Protein AF-A0A4Y2QJG9-F1 (afdb_monomer_lite)

Radius of gyration: 10.57 Å; chains: 1; bounding box: 27×21×28 Å

pLDDT: mean 86.43, std 9.54, range [47.44, 93.12]

Sequence (55 aa):
MPGGKCVFNPLWLNKQNYKTWLSSTNDKHKAKCSLCNKEIDIGRMGEY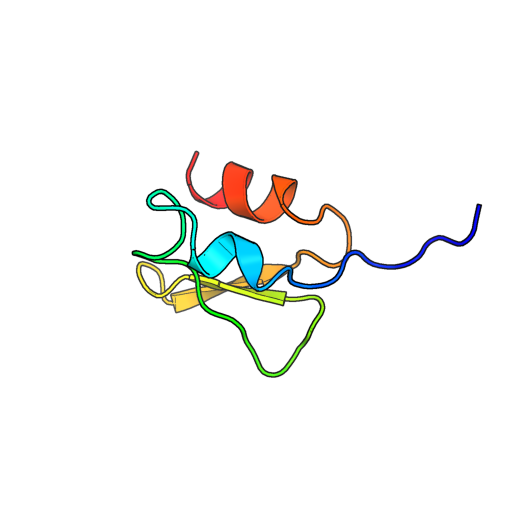AVKAHMQ

Organism: Araneus ventricosus (NCBI:txid182803)

Structure (mmCIF, N/CA/C/O backbone):
data_AF-A0A4Y2QJG9-F1
#
_entry.id   AF-A0A4Y2QJG9-F1
#
loop_
_atom_site.group_PDB
_atom_site.id
_atom_site.type_symbol
_atom_site.label_atom_id
_atom_site.label_alt_id
_atom_site.label_comp_id
_atom_site.label_asym_id
_atom_site.label_entity_id
_atom_site.label_seq_id
_atom_site.pdbx_PDB_ins_code
_atom_site.Cartn_x
_atom_site.Cartn_y
_atom_site.Cartn_z
_atom_site.occupancy
_atom_site.B_iso_or_equiv
_atom_site.auth_seq_id
_atom_site.auth_comp_id
_atom_site.auth_asym_id
_atom_site.auth_atom_id
_atom_site.pdbx_PDB_model_num
ATOM 1 N N . MET A 1 1 ? 14.472 -12.542 -19.665 1.00 47.44 1 MET A N 1
ATOM 2 C CA . MET A 1 1 ? 14.543 -11.222 -18.994 1.00 47.44 1 MET A CA 1
ATOM 3 C C . MET A 1 1 ? 14.604 -11.500 -17.506 1.00 47.44 1 MET A C 1
ATOM 5 O O . MET A 1 1 ? 13.843 -12.369 -17.090 1.00 47.44 1 MET A O 1
ATOM 9 N N . PRO A 1 2 ? 15.545 -10.929 -16.736 1.00 49.78 2 PRO A N 1
ATOM 10 C CA . PRO A 1 2 ? 15.761 -11.377 -15.366 1.00 49.78 2 PRO A CA 1
ATOM 11 C C . PRO A 1 2 ? 14.454 -11.188 -14.596 1.00 49.78 2 PRO A C 1
ATOM 13 O O . PRO A 1 2 ? 13.938 -10.076 -14.520 1.00 49.78 2 PRO A O 1
ATOM 16 N N . GLY A 1 3 ? 13.885 -12.297 -14.116 1.00 57.53 3 GLY A N 1
ATOM 17 C CA . GLY A 1 3 ? 12.632 -12.350 -13.366 1.00 57.53 3 GLY A CA 1
ATOM 18 C C . GLY A 1 3 ? 12.813 -11.748 -11.978 1.00 57.53 3 GLY A C 1
ATOM 19 O O . GLY A 1 3 ? 12.748 -12.452 -10.973 1.00 57.53 3 GLY A O 1
ATOM 20 N N . GLY A 1 4 ? 13.128 -10.455 -11.935 1.00 68.25 4 GLY A N 1
ATOM 21 C CA . GLY A 1 4 ? 13.265 -9.695 -10.710 1.00 68.25 4 GLY A CA 1
ATOM 22 C C . GLY A 1 4 ? 11.902 -9.593 -10.051 1.00 68.25 4 GLY A C 1
ATOM 23 O O . GLY A 1 4 ? 10.967 -9.049 -10.636 1.00 68.25 4 GLY A O 1
ATOM 24 N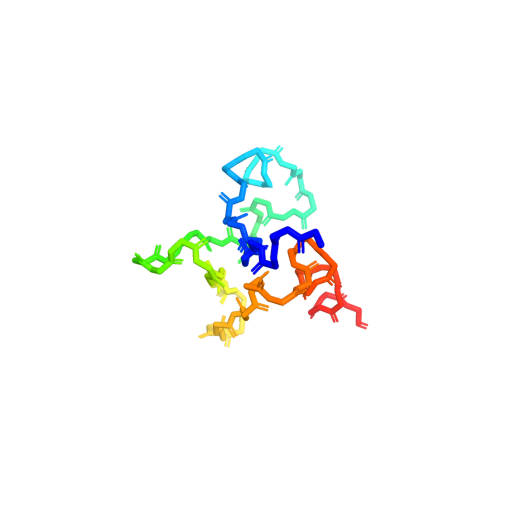 N . LYS A 1 5 ? 11.793 -10.142 -8.840 1.00 79.00 5 LYS A N 1
ATOM 25 C CA . LYS A 1 5 ? 10.609 -9.969 -8.002 1.00 79.00 5 LYS A CA 1
ATOM 26 C C . LYS A 1 5 ? 10.342 -8.473 -7.839 1.00 79.00 5 LYS A C 1
ATOM 28 O O . LYS A 1 5 ? 11.278 -7.708 -7.597 1.00 79.00 5 LYS A O 1
ATOM 33 N N . CYS A 1 6 ? 9.090 -8.047 -7.972 1.00 87.44 6 CYS A N 1
ATOM 34 C CA . CYS A 1 6 ? 8.759 -6.647 -7.755 1.00 87.44 6 CYS A CA 1
ATOM 35 C C . CYS A 1 6 ? 8.983 -6.291 -6.283 1.00 87.44 6 CYS A C 1
ATOM 37 O O . CYS A 1 6 ? 8.659 -7.060 -5.377 1.00 87.44 6 CYS A O 1
ATOM 39 N N . VAL A 1 7 ? 9.546 -5.111 -6.057 1.00 89.12 7 VAL A N 1
ATOM 40 C CA . VAL A 1 7 ? 9.820 -4.592 -4.719 1.00 89.12 7 VAL A CA 1
ATOM 41 C C . VAL A 1 7 ? 8.798 -3.533 -4.334 1.00 89.12 7 VAL A C 1
ATOM 43 O O . VAL A 1 7 ? 8.191 -2.886 -5.189 1.00 89.12 7 VAL A O 1
ATOM 46 N N . PHE A 1 8 ? 8.619 -3.361 -3.031 1.00 89.31 8 PHE A N 1
ATOM 47 C CA . PHE A 1 8 ? 7.738 -2.372 -2.446 1.00 89.31 8 PHE A CA 1
ATOM 48 C C . PHE A 1 8 ? 8.214 -0.992 -2.854 1.00 89.31 8 PHE A C 1
ATOM 50 O O . PHE A 1 8 ? 9.359 -0.616 -2.596 1.00 89.31 8 PHE A O 1
ATOM 57 N N . ASN A 1 9 ? 7.328 -0.235 -3.493 1.00 89.38 9 ASN A N 1
ATOM 58 C CA . ASN A 1 9 ? 7.631 1.130 -3.857 1.00 89.38 9 ASN A CA 1
ATOM 59 C C . ASN A 1 9 ? 7.133 2.066 -2.744 1.00 89.38 9 ASN A C 1
ATOM 61 O O . ASN A 1 9 ? 5.920 2.196 -2.571 1.00 89.38 9 ASN A O 1
ATOM 65 N N . PRO A 1 10 ? 8.021 2.760 -2.009 1.00 86.75 10 PRO A N 1
ATOM 66 C CA . PRO A 1 10 ? 7.608 3.699 -0.967 1.00 86.75 10 PRO A CA 1
ATOM 67 C C . PRO A 1 10 ? 6.734 4.842 -1.505 1.00 86.75 10 PRO A C 1
ATOM 69 O O . PRO A 1 10 ? 5.937 5.396 -0.753 1.00 86.75 10 PRO A O 1
ATOM 72 N N . LEU A 1 11 ? 6.782 5.144 -2.810 1.00 88.88 11 LEU A N 1
ATOM 73 C CA . LEU A 1 11 ? 5.866 6.099 -3.445 1.00 88.88 11 LEU A CA 1
ATOM 74 C C . LEU A 1 11 ? 4.394 5.676 -3.338 1.00 88.88 11 LEU A C 1
ATOM 76 O O . LEU A 1 11 ? 3.510 6.529 -3.408 1.00 88.88 11 LEU A O 1
ATOM 80 N N . TRP A 1 12 ? 4.104 4.388 -3.137 1.00 90.44 12 TRP A N 1
ATOM 81 C CA . TRP A 1 12 ? 2.746 3.920 -2.872 1.00 90.44 12 TRP A CA 1
ATOM 82 C C . TRP A 1 12 ? 2.190 4.505 -1.575 1.00 90.44 12 TRP A C 1
ATOM 84 O O . TRP A 1 12 ? 1.026 4.885 -1.552 1.00 90.44 12 TRP A O 1
ATOM 94 N N . LEU A 1 13 ? 3.018 4.699 -0.546 1.00 88.44 13 LEU A N 1
ATOM 95 C CA . LEU A 1 13 ? 2.603 5.326 0.715 1.00 88.44 13 LEU A CA 1
ATOM 96 C C . LEU A 1 13 ? 2.275 6.819 0.568 1.00 88.44 13 LEU A C 1
ATOM 98 O O . LEU A 1 13 ? 1.668 7.400 1.461 1.00 88.44 13 LEU A O 1
ATOM 102 N N . ASN A 1 14 ? 2.642 7.447 -0.552 1.00 88.69 14 ASN A N 1
ATOM 103 C CA . ASN A 1 14 ? 2.254 8.824 -0.860 1.00 88.69 14 ASN A CA 1
ATOM 104 C C . ASN A 1 14 ? 0.938 8.906 -1.642 1.00 88.69 14 ASN A C 1
ATOM 106 O O . ASN A 1 14 ? 0.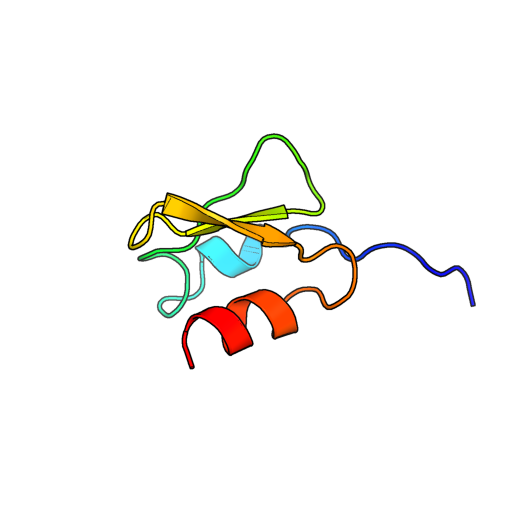342 9.979 -1.722 1.00 88.69 14 ASN A O 1
ATOM 110 N N . LYS A 1 15 ? 0.452 7.794 -2.210 1.00 88.12 15 LYS A N 1
ATOM 111 C CA . LYS A 1 15 ? -0.831 7.778 -2.916 1.00 88.12 15 LYS A CA 1
ATOM 112 C C . LYS A 1 15 ? -1.965 7.756 -1.901 1.00 88.12 15 LYS A C 1
ATOM 114 O O . LYS A 1 15 ? -2.022 6.870 -1.054 1.00 88.12 15 LYS A O 1
ATOM 119 N N . GLN A 1 16 ? -2.911 8.680 -2.031 1.00 85.88 16 GLN A N 1
ATOM 120 C CA . GLN A 1 16 ? -4.058 8.806 -1.124 1.00 85.88 16 GLN A CA 1
ATOM 121 C C . GLN A 1 16 ? -4.885 7.509 -1.030 1.00 85.88 16 GLN A C 1
ATOM 123 O O . GLN A 1 16 ? -5.355 7.152 0.044 1.00 85.88 16 GLN A O 1
ATOM 128 N N . ASN A 1 17 ? -4.948 6.753 -2.131 1.00 84.19 17 ASN A N 1
ATOM 129 C CA . ASN A 1 17 ? -5.655 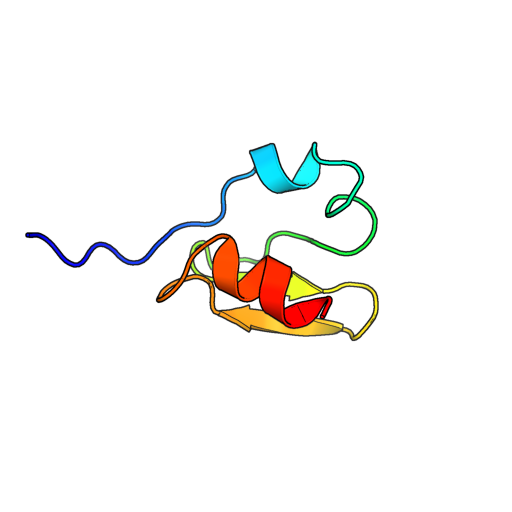5.473 -2.219 1.00 84.19 17 ASN A CA 1
ATOM 130 C C . ASN A 1 17 ? -4.968 4.320 -1.483 1.00 84.19 17 ASN A C 1
ATOM 132 O O . ASN A 1 17 ? -5.601 3.292 -1.281 1.00 84.19 17 ASN A O 1
ATOM 136 N N . TYR A 1 18 ? -3.685 4.449 -1.140 1.00 89.69 18 TYR A N 1
ATOM 137 C CA . TYR A 1 18 ? -2.907 3.393 -0.494 1.00 89.69 18 TYR A CA 1
ATOM 138 C C . TYR A 1 18 ? -2.441 3.808 0.898 1.00 89.69 18 TYR A C 1
ATOM 140 O O . TYR A 1 18 ? -2.493 2.995 1.802 1.00 89.69 18 TYR A O 1
ATOM 148 N N . LYS A 1 19 ? -2.044 5.065 1.120 1.00 87.94 19 LYS A N 1
ATOM 149 C CA . LYS A 1 19 ? -1.520 5.571 2.403 1.00 87.94 19 LYS A CA 1
ATOM 150 C C . LYS A 1 19 ? -2.401 5.258 3.617 1.00 87.94 19 LYS A C 1
ATOM 152 O O . LYS A 1 19 ? -1.898 5.124 4.726 1.00 87.94 19 LYS A O 1
ATOM 157 N N . THR A 1 20 ? -3.713 5.190 3.418 1.00 89.12 20 THR A N 1
ATOM 158 C CA . THR A 1 20 ? -4.696 4.959 4.483 1.00 89.12 20 THR A CA 1
ATOM 159 C C . THR A 1 20 ? -4.687 3.534 5.025 1.00 89.12 20 THR A C 1
ATOM 161 O O . THR A 1 20 ? -5.085 3.326 6.167 1.00 89.12 20 THR A O 1
ATOM 164 N N . TRP A 1 21 ? -4.234 2.554 4.241 1.00 91.69 21 TRP A N 1
ATOM 165 C CA . TRP A 1 21 ? -4.319 1.140 4.608 1.00 91.69 21 TRP A CA 1
ATOM 166 C C . TRP A 1 21 ? -3.076 0.326 4.260 1.00 91.69 21 TRP A C 1
ATOM 168 O O . TRP A 1 21 ? -2.837 -0.700 4.878 1.00 91.69 21 TRP A O 1
ATOM 178 N N . LEU A 1 22 ? -2.278 0.747 3.290 1.00 92.56 22 LEU A N 1
ATOM 179 C CA . LEU A 1 22 ? -1.056 0.084 2.874 1.00 92.56 22 LEU A CA 1
ATOM 180 C C . LEU A 1 22 ? 0.102 0.509 3.773 1.00 92.56 22 LEU A C 1
ATOM 182 O O . LEU A 1 22 ? 0.296 1.685 4.070 1.00 92.56 22 LEU A O 1
ATOM 186 N N . SER A 1 23 ? 0.912 -0.454 4.180 1.00 91.94 23 SER A N 1
ATOM 187 C CA . SER A 1 23 ? 2.126 -0.253 4.964 1.00 91.94 23 SER A CA 1
ATOM 188 C C . SER A 1 23 ? 3.232 -1.164 4.443 1.00 91.94 23 SER A C 1
ATOM 190 O O . SER A 1 23 ? 2.965 -2.227 3.878 1.00 91.94 23 SER A O 1
ATOM 192 N N . SER A 1 24 ? 4.486 -0.751 4.601 1.00 90.06 24 SER A N 1
ATOM 193 C CA . SER A 1 24 ? 5.628 -1.620 4.321 1.00 90.06 24 SER A CA 1
ATOM 194 C C . SER A 1 24 ? 5.794 -2.665 5.429 1.00 90.06 24 SER A C 1
ATOM 196 O O . SER A 1 24 ? 5.386 -2.462 6.572 1.00 90.06 24 SER A O 1
ATOM 198 N N . THR A 1 25 ? 6.397 -3.798 5.085 1.00 89.62 25 THR A N 1
ATOM 199 C CA . THR A 1 25 ? 6.798 -4.864 6.020 1.00 89.62 25 THR A CA 1
ATOM 200 C C . THR A 1 25 ? 8.328 -4.984 6.007 1.00 89.62 25 THR A C 1
ATOM 202 O O . THR A 1 25 ? 8.995 -4.309 5.221 1.00 89.62 25 THR A O 1
ATOM 205 N N . ASN A 1 26 ? 8.899 -5.812 6.890 1.00 89.06 26 ASN A N 1
ATOM 206 C CA . ASN A 1 26 ? 10.318 -6.182 6.839 1.00 89.06 26 ASN A CA 1
ATOM 207 C C . ASN A 1 26 ? 10.712 -6.780 5.479 1.00 89.06 26 ASN A C 1
ATOM 209 O O . ASN A 1 26 ? 11.864 -6.675 5.060 1.00 89.06 26 ASN A O 1
ATOM 213 N N . ASP A 1 27 ? 9.760 -7.400 4.780 1.00 89.44 27 ASP A N 1
ATOM 214 C CA . ASP A 1 27 ? 10.003 -7.991 3.476 1.00 89.44 27 ASP A CA 1
ATOM 215 C C . ASP A 1 27 ? 9.725 -6.984 2.358 1.00 89.44 27 ASP A C 1
ATOM 217 O O . ASP A 1 27 ? 8.588 -6.585 2.112 1.00 89.44 27 ASP A O 1
ATOM 221 N N . LYS A 1 28 ? 10.769 -6.607 1.617 1.00 88.19 28 LYS A N 1
ATOM 222 C CA . LYS A 1 28 ? 10.659 -5.687 0.474 1.00 88.19 28 LYS A CA 1
ATOM 223 C C . LYS A 1 28 ? 9.815 -6.236 -0.677 1.00 88.19 28 LYS A C 1
ATOM 225 O O . LYS A 1 28 ? 9.495 -5.478 -1.580 1.00 88.19 28 LYS A O 1
ATOM 230 N N . HIS A 1 29 ? 9.470 -7.521 -0.679 1.00 91.12 29 HIS A N 1
ATOM 231 C CA . HIS A 1 29 ? 8.575 -8.129 -1.673 1.00 91.12 29 HIS A CA 1
ATOM 232 C C . HIS A 1 29 ? 7.160 -8.343 -1.133 1.00 91.12 29 HIS A C 1
ATOM 234 O O . HIS A 1 29 ? 6.346 -9.009 -1.777 1.00 91.12 29 HIS A O 1
ATOM 240 N N . LYS A 1 30 ? 6.851 -7.783 0.037 1.00 91.75 30 LYS A N 1
ATOM 241 C CA . LYS A 1 30 ? 5.518 -7.811 0.621 1.00 91.75 30 LYS A CA 1
ATOM 242 C C . LYS A 1 30 ? 5.081 -6.402 1.002 1.00 91.75 30 LYS A C 1
ATOM 244 O O . LYS A 1 30 ? 5.886 -5.503 1.235 1.00 91.75 30 LYS A O 1
ATOM 249 N N . ALA A 1 31 ? 3.777 -6.217 1.061 1.00 92.25 31 ALA A N 1
ATOM 250 C CA . ALA A 1 31 ? 3.138 -5.085 1.704 1.00 92.25 31 ALA A CA 1
ATOM 251 C C . ALA A 1 31 ? 2.216 -5.609 2.806 1.00 92.25 31 ALA A C 1
ATOM 253 O O . ALA A 1 31 ? 1.870 -6.787 2.822 1.00 92.25 31 ALA A O 1
ATOM 254 N N . LYS A 1 32 ? 1.804 -4.757 3.734 1.00 93.12 32 LYS A N 1
ATOM 255 C CA . LYS A 1 32 ? 0.827 -5.097 4.766 1.00 93.12 32 LYS A CA 1
ATOM 256 C C . LYS A 1 32 ? -0.382 -4.186 4.635 1.00 93.12 32 LYS A C 1
ATOM 258 O O . LYS A 1 32 ? -0.232 -2.983 4.446 1.00 93.12 32 LYS A O 1
ATOM 263 N N . CYS A 1 33 ? -1.570 -4.762 4.746 1.00 92.94 33 CYS A N 1
ATOM 264 C CA . CYS A 1 33 ? -2.812 -4.020 4.863 1.00 92.94 33 CYS A CA 1
ATOM 265 C C . CYS A 1 33 ? -3.147 -3.821 6.341 1.00 92.94 33 CYS A C 1
ATOM 267 O O . CYS A 1 33 ? -3.374 -4.785 7.064 1.00 92.94 33 CYS A O 1
ATOM 269 N N . SER A 1 34 ? -3.204 -2.579 6.796 1.00 89.75 34 SER A N 1
ATOM 270 C CA . SER A 1 34 ? -3.586 -2.189 8.152 1.00 89.75 34 SER A CA 1
ATOM 271 C C . SER A 1 34 ? -5.087 -2.338 8.412 1.00 89.75 34 SER A C 1
ATOM 273 O O . SER A 1 34 ? -5.473 -2.511 9.562 1.00 89.75 34 SER A O 1
ATOM 275 N N . LEU A 1 35 ? -5.930 -2.334 7.369 1.00 89.75 35 LEU A N 1
ATOM 276 C CA . LEU A 1 35 ? -7.381 -2.520 7.521 1.00 89.75 35 LEU A CA 1
ATOM 277 C C . LEU A 1 35 ? -7.743 -3.965 7.869 1.00 89.75 35 LEU A C 1
ATOM 279 O O . LEU A 1 35 ? -8.534 -4.202 8.773 1.00 89.75 35 LEU A O 1
ATOM 283 N N . CYS A 1 36 ? -7.158 -4.937 7.167 1.00 90.56 36 CYS A N 1
ATOM 284 C CA . CYS A 1 36 ? -7.454 -6.357 7.378 1.00 90.56 36 CYS A CA 1
ATOM 285 C C . CYS A 1 36 ? -6.317 -7.127 8.070 1.00 90.56 36 CYS A C 1
ATOM 287 O O . CYS A 1 36 ? -6.429 -8.334 8.272 1.00 90.56 36 CYS A O 1
ATOM 289 N N . ASN A 1 37 ? -5.215 -6.449 8.409 1.00 88.56 37 ASN A N 1
ATOM 290 C CA . ASN A 1 37 ? -3.986 -7.026 8.965 1.00 88.56 37 ASN A CA 1
ATOM 291 C C . ASN A 1 37 ? -3.334 -8.140 8.119 1.00 88.56 37 ASN A C 1
ATOM 293 O O . ASN A 1 37 ? -2.482 -8.870 8.626 1.00 88.56 37 ASN A O 1
ATOM 297 N N . LYS A 1 38 ? -3.673 -8.259 6.827 1.00 90.69 38 LYS A N 1
ATOM 298 C CA . LYS A 1 38 ? -3.085 -9.263 5.924 1.00 90.69 38 LYS A CA 1
ATOM 299 C C . LYS A 1 38 ? -1.815 -8.756 5.252 1.00 90.69 38 LYS A C 1
ATOM 301 O O . LYS A 1 38 ? -1.694 -7.578 4.920 1.00 90.69 38 LYS A O 1
ATOM 306 N N . GLU A 1 39 ? -0.890 -9.674 5.004 1.00 92.00 39 GLU A N 1
ATOM 307 C CA . GLU A 1 39 ? 0.257 -9.437 4.131 1.00 92.00 39 GLU A CA 1
ATOM 308 C C . GLU A 1 39 ? -0.132 -9.670 2.665 1.00 92.00 39 GLU A C 1
ATOM 310 O O . GLU A 1 39 ? -0.888 -10.582 2.335 1.00 92.00 39 GLU A O 1
ATOM 315 N N . ILE A 1 40 ? 0.395 -8.832 1.783 1.00 91.56 40 ILE A N 1
ATOM 316 C CA . ILE A 1 40 ? 0.158 -8.827 0.345 1.00 91.56 40 ILE A CA 1
ATOM 317 C C . ILE A 1 40 ? 1.493 -9.122 -0.317 1.00 91.56 40 ILE A C 1
ATOM 319 O O . ILE A 1 40 ? 2.427 -8.326 -0.216 1.00 91.56 40 ILE A O 1
ATOM 323 N N . ASP A 1 41 ? 1.590 -10.260 -0.995 1.00 91.44 41 ASP A N 1
ATOM 324 C CA . ASP A 1 41 ? 2.783 -10.595 -1.763 1.00 91.44 41 ASP A CA 1
ATOM 325 C C . ASP A 1 41 ? 2.805 -9.780 -3.057 1.00 91.44 41 ASP A C 1
ATOM 327 O O . ASP A 1 41 ? 2.016 -9.990 -3.980 1.00 91.44 41 ASP A O 1
ATOM 331 N N . ILE A 1 42 ? 3.709 -8.810 -3.105 1.00 91.88 42 ILE A N 1
ATOM 332 C CA . ILE A 1 42 ? 3.938 -7.976 -4.283 1.00 91.88 42 ILE A CA 1
ATOM 333 C C . ILE A 1 42 ? 5.097 -8.525 -5.112 1.00 91.88 42 ILE A C 1
ATOM 335 O O . ILE A 1 42 ? 5.310 -8.051 -6.218 1.00 91.88 42 ILE A O 1
ATOM 339 N N . GLY A 1 43 ? 5.830 -9.536 -4.639 1.00 88.81 43 GLY A N 1
ATOM 340 C CA . GLY A 1 43 ? 6.996 -10.088 -5.322 1.00 88.81 43 GLY A CA 1
ATOM 341 C C . GLY A 1 43 ? 6.695 -10.562 -6.740 1.00 88.81 43 GLY A C 1
ATOM 342 O O . GLY A 1 43 ? 7.547 -10.445 -7.619 1.00 88.81 43 GLY A O 1
ATOM 343 N N . ARG A 1 44 ? 5.478 -11.058 -6.987 1.00 83.38 44 ARG A N 1
ATOM 344 C CA . ARG A 1 44 ? 5.074 -11.562 -8.307 1.00 83.38 44 ARG A CA 1
ATOM 345 C C . ARG A 1 44 ? 4.390 -10.524 -9.202 1.00 83.38 44 ARG A C 1
ATOM 347 O O . ARG A 1 44 ? 4.551 -10.590 -10.414 1.00 83.38 44 ARG A O 1
ATOM 354 N N . MET A 1 45 ? 3.605 -9.613 -8.624 1.00 86.38 45 MET A N 1
ATOM 355 C CA . MET A 1 45 ? 2.699 -8.719 -9.371 1.00 86.38 45 MET A CA 1
ATOM 356 C C . MET A 1 45 ? 2.860 -7.223 -9.044 1.00 86.38 45 MET A C 1
ATOM 358 O O . MET A 1 45 ? 2.230 -6.376 -9.675 1.00 86.38 45 MET A O 1
ATOM 362 N N . GLY A 1 46 ? 3.693 -6.867 -8.068 1.00 89.12 46 GLY A N 1
ATOM 363 C CA . GLY A 1 46 ? 3.956 -5.483 -7.682 1.00 89.12 46 GLY A CA 1
ATOM 364 C C . GLY A 1 46 ? 2.698 -4.748 -7.218 1.00 89.12 46 GLY A C 1
ATOM 365 O O . GLY A 1 46 ? 1.910 -5.259 -6.423 1.00 89.12 46 GLY A O 1
ATOM 366 N N . GLU A 1 47 ? 2.493 -3.542 -7.758 1.00 89.19 47 GLU A N 1
ATOM 367 C CA . GLU A 1 47 ? 1.336 -2.688 -7.445 1.00 89.19 47 GLU A CA 1
ATOM 368 C C . GLU A 1 47 ? -0.001 -3.355 -7.806 1.00 89.19 47 GLU A C 1
ATOM 370 O O . GLU A 1 47 ? -1.025 -3.047 -7.202 1.00 89.19 47 GLU A O 1
ATOM 375 N N . TYR A 1 48 ? -0.018 -4.287 -8.764 1.00 89.56 48 TYR A N 1
ATOM 376 C CA . TYR A 1 48 ? -1.255 -4.958 -9.158 1.00 89.56 48 TYR A CA 1
ATOM 377 C C . TYR A 1 48 ? -1.831 -5.816 -8.022 1.00 89.56 48 TYR A C 1
ATOM 379 O O . TYR A 1 48 ? -3.038 -5.792 -7.806 1.00 89.56 48 TYR A O 1
ATOM 387 N N . ALA A 1 49 ? -0.983 -6.489 -7.233 1.00 90.56 49 ALA A N 1
ATOM 388 C CA . ALA A 1 49 ? -1.426 -7.231 -6.047 1.00 90.56 49 ALA A CA 1
ATOM 389 C C . ALA A 1 49 ? -2.054 -6.306 -4.990 1.00 90.56 49 ALA A C 1
ATOM 391 O O . ALA A 1 49 ? -3.047 -6.660 -4.361 1.00 90.56 49 ALA A O 1
ATOM 392 N N . VAL A 1 50 ? -1.503 -5.098 -4.832 1.00 90.00 50 VAL A N 1
ATOM 393 C CA . VAL A 1 50 ? -2.038 -4.067 -3.931 1.00 90.00 50 VAL A CA 1
ATOM 394 C C . VAL A 1 50 ? -3.407 -3.588 -4.412 1.00 90.00 50 VAL A C 1
ATOM 396 O O . VAL A 1 50 ? -4.341 -3.517 -3.619 1.00 90.00 50 VAL A O 1
ATOM 399 N N . LYS A 1 51 ? -3.558 -3.299 -5.710 1.00 89.62 51 LYS A N 1
ATOM 400 C CA . LYS A 1 5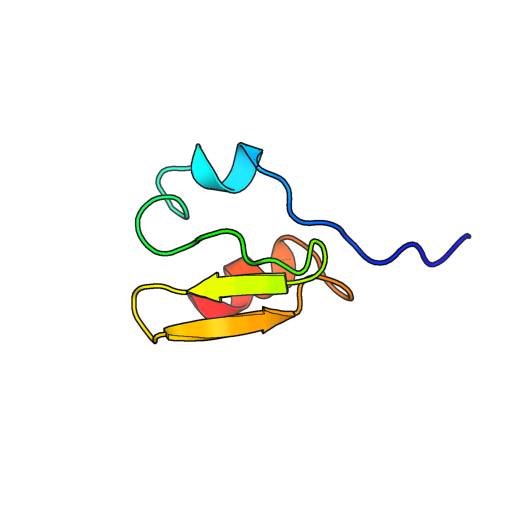1 ? -4.852 -2.899 -6.286 1.00 89.62 51 LYS A CA 1
ATOM 401 C C . LYS A 1 51 ? -5.903 -3.997 -6.160 1.00 89.62 51 LYS A C 1
ATOM 403 O O . LYS A 1 51 ? -7.004 -3.711 -5.711 1.00 89.62 51 LYS A O 1
ATOM 408 N N . ALA A 1 52 ? -5.544 -5.234 -6.503 1.00 89.38 52 ALA A N 1
ATOM 409 C CA . ALA A 1 52 ? -6.440 -6.386 -6.434 1.00 89.38 52 ALA A CA 1
ATOM 410 C C . ALA A 1 52 ? -6.897 -6.705 -5.002 1.00 89.38 52 ALA A C 1
ATOM 412 O O . ALA A 1 52 ? -7.949 -7.297 -4.823 1.00 89.38 52 ALA A O 1
ATOM 413 N N . HIS A 1 53 ? -6.130 -6.310 -3.980 1.00 89.69 53 HIS A N 1
ATOM 414 C CA . HIS A 1 53 ? -6.536 -6.466 -2.583 1.00 89.69 53 HIS A CA 1
ATOM 415 C C . HIS A 1 53 ? -7.692 -5.539 -2.171 1.00 89.69 53 HIS A C 1
ATOM 417 O O . HIS A 1 53 ? -8.448 -5.881 -1.267 1.00 89.69 53 HIS A O 1
ATOM 423 N N . MET A 1 54 ? -7.799 -4.361 -2.794 1.00 81.69 54 MET A N 1
ATOM 424 C CA . MET A 1 54 ? -8.846 -3.364 -2.518 1.00 81.69 54 MET A CA 1
ATOM 425 C C . MET A 1 54 ? -10.064 -3.485 -3.435 1.00 81.69 54 MET A C 1
ATOM 427 O O . MET A 1 54 ? -10.968 -2.654 -3.343 1.00 81.69 54 MET A O 1
ATOM 431 N N . GLN A 1 55 ? -10.054 -4.455 -4.345 1.00 71.06 55 GLN A N 1
ATOM 432 C CA . GLN A 1 55 ? -11.148 -4.730 -5.266 1.00 71.06 55 GLN A CA 1
ATOM 433 C C . GLN A 1 55 ? -12.069 -5.796 -4.674 1.00 71.06 55 GLN A C 1
ATOM 435 O O . GLN A 1 55 ? -13.297 -5.632 -4.827 1.00 71.06 55 GLN A O 1
#

Secondary structure (DSSP, 8-state):
---PPPPP-GGGGGSHHHHTTEEE-SSTTEEEETTT--EEE-TTTTHHHHHHHT-

Foldseek 3Di:
DPLFFAFADCVQCVDPVAVVF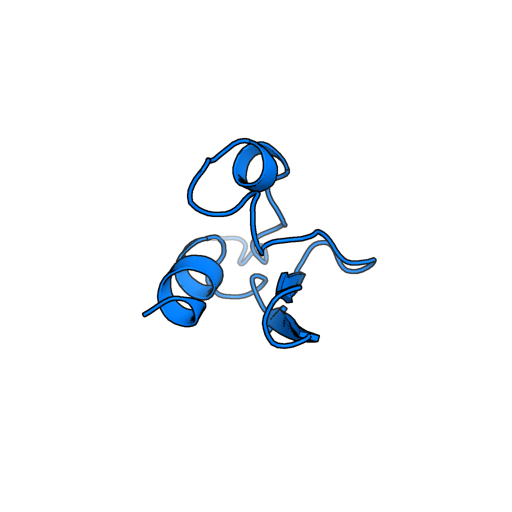WAPDPDRQWIAGNVVRDIFGSRRPNVVSVVVVVD